Protein AF-X1D5Y4-F1 (afdb_monomer)

Foldseek 3Di:
DVLVVVLCVVCVVDDDLLVVLCVVCVVVVHDSPDQDFADPVLVVCCVVPVVSSVVVSVVCSSVRSSVVVSVVVVVVVVVD

pLDDT: mean 84.21, std 17.1, range [43.28, 97.62]

Organism: NCBI:txid412755

Nearest PDB structures (foldseek):
  6rlu-assembly1_B  TM=2.871E-01  e=4.599E+00  Trypanosoma brucei gambiense

Structure (mmCIF, N/CA/C/O backbone):
data_AF-X1D5Y4-F1
#
_entry.id   AF-X1D5Y4-F1
#
loop_
_atom_site.group_PDB
_atom_site.id
_atom_site.type_symbol
_atom_site.label_atom_id
_atom_site.label_alt_id
_atom_site.label_comp_id
_atom_site.label_asym_id
_atom_site.label_entity_id
_atom_site.label_seq_id
_atom_site.pdbx_PDB_ins_code
_atom_site.Cartn_x
_atom_site.Cartn_y
_atom_site.Cartn_z
_atom_site.occupancy
_atom_site.B_iso_or_equiv
_atom_site.auth_seq_id
_atom_site.auth_comp_id
_atom_site.auth_asym_id
_atom_site.auth_atom_id
_atom_site.pdbx_PDB_model_num
ATOM 1 N N . MET A 1 1 ? 16.662 3.098 1.853 1.00 49.53 1 MET A N 1
ATOM 2 C CA . MET A 1 1 ? 16.940 4.470 1.363 1.00 49.53 1 MET A CA 1
ATOM 3 C C . MET A 1 1 ? 17.317 4.498 -0.121 1.00 49.53 1 MET A C 1
ATOM 5 O O . MET A 1 1 ? 16.888 5.398 -0.823 1.00 49.53 1 MET A O 1
ATOM 9 N N . GLU A 1 2 ? 18.066 3.515 -0.627 1.00 47.53 2 GLU A N 1
ATOM 10 C CA . GLU A 1 2 ? 18.493 3.452 -2.039 1.00 47.53 2 GLU A CA 1
ATOM 11 C C . GLU A 1 2 ? 17.392 2.964 -3.004 1.00 47.53 2 GLU A C 1
ATOM 13 O O . GLU A 1 2 ? 17.249 3.493 -4.102 1.00 47.53 2 GLU A O 1
ATOM 18 N N . LEU A 1 3 ? 16.529 2.054 -2.537 1.00 51.00 3 LEU A N 1
ATOM 19 C CA . LEU A 1 3 ? 15.331 1.584 -3.253 1.00 51.00 3 LEU A CA 1
ATOM 20 C C . LEU A 1 3 ? 14.297 2.700 -3.474 1.00 51.00 3 LEU A C 1
ATOM 22 O O . LEU A 1 3 ? 13.787 2.867 -4.578 1.00 51.00 3 LEU A O 1
ATOM 26 N N . ILE A 1 4 ? 14.073 3.527 -2.448 1.00 52.22 4 ILE A N 1
ATOM 27 C CA . ILE A 1 4 ? 13.191 4.701 -2.520 1.00 52.22 4 ILE A CA 1
ATOM 28 C C . ILE A 1 4 ? 13.716 5.685 -3.571 1.00 52.22 4 ILE A C 1
ATOM 30 O O . ILE A 1 4 ? 12.950 6.091 -4.431 1.00 52.22 4 ILE A O 1
ATOM 34 N N . LYS A 1 5 ? 15.029 5.964 -3.600 1.00 54.12 5 LYS A N 1
ATOM 35 C CA . LYS A 1 5 ? 15.646 6.861 -4.597 1.00 54.12 5 LYS A CA 1
ATOM 36 C C . LYS A 1 5 ? 15.511 6.367 -6.040 1.00 54.12 5 LYS A C 1
ATOM 38 O O . LYS A 1 5 ? 15.434 7.178 -6.962 1.00 54.12 5 LYS A O 1
ATOM 43 N N . LYS A 1 6 ? 15.510 5.048 -6.262 1.00 53.84 6 LYS A N 1
ATOM 44 C CA . LYS A 1 6 ? 15.386 4.453 -7.603 1.00 53.84 6 LYS A CA 1
ATOM 45 C C . LYS A 1 6 ? 13.930 4.470 -8.081 1.00 53.84 6 LYS A C 1
ATOM 47 O O . LYS A 1 6 ? 13.681 4.892 -9.206 1.00 53.84 6 LYS A O 1
ATOM 52 N N . ALA A 1 7 ? 12.980 4.123 -7.212 1.00 52.06 7 ALA A N 1
ATOM 53 C CA . ALA A 1 7 ? 11.549 4.276 -7.479 1.00 52.06 7 ALA A CA 1
ATOM 54 C C . ALA A 1 7 ? 11.179 5.750 -7.700 1.00 52.06 7 ALA A C 1
ATOM 56 O O . ALA A 1 7 ? 10.513 6.080 -8.677 1.00 52.06 7 ALA A O 1
ATOM 57 N N . GLU A 1 8 ? 11.700 6.645 -6.860 1.00 54.28 8 GLU A N 1
ATOM 58 C CA . GLU A 1 8 ? 11.640 8.091 -7.040 1.00 54.28 8 GLU A CA 1
ATOM 59 C C . GLU A 1 8 ? 12.182 8.484 -8.413 1.00 54.28 8 GLU A C 1
ATOM 61 O O . GLU A 1 8 ? 11.466 9.134 -9.148 1.00 54.28 8 GLU A O 1
ATOM 66 N N . LYS A 1 9 ? 13.366 8.041 -8.850 1.00 56.84 9 LYS A N 1
ATOM 67 C CA . LYS A 1 9 ? 13.913 8.391 -10.179 1.00 56.84 9 LYS A CA 1
ATOM 68 C C . LYS A 1 9 ? 12.949 8.098 -11.348 1.00 56.84 9 LYS A C 1
ATOM 70 O O . LYS A 1 9 ? 12.904 8.885 -12.292 1.00 56.84 9 LYS A O 1
ATOM 75 N N . TYR A 1 10 ? 12.166 7.018 -11.277 1.00 55.22 10 TYR A N 1
ATOM 76 C CA . TYR A 1 10 ? 11.155 6.662 -12.288 1.00 55.22 10 TYR A CA 1
ATOM 77 C C . TYR A 1 10 ? 9.785 7.336 -12.051 1.00 55.22 10 TYR A C 1
ATOM 79 O O . TYR A 1 10 ? 9.094 7.686 -13.009 1.00 55.22 10 TYR A O 1
ATOM 87 N N . LEU A 1 11 ? 9.409 7.598 -10.794 1.00 54.94 11 LEU A N 1
ATOM 88 C CA . LEU A 1 11 ? 8.184 8.312 -10.391 1.00 54.94 11 LEU A CA 1
ATOM 89 C C . LEU A 1 11 ? 8.300 9.852 -10.514 1.00 54.94 11 LEU A C 1
ATOM 91 O O . LEU A 1 11 ? 7.293 10.538 -10.713 1.00 54.94 11 LEU A O 1
ATOM 95 N N . ILE A 1 12 ? 9.524 10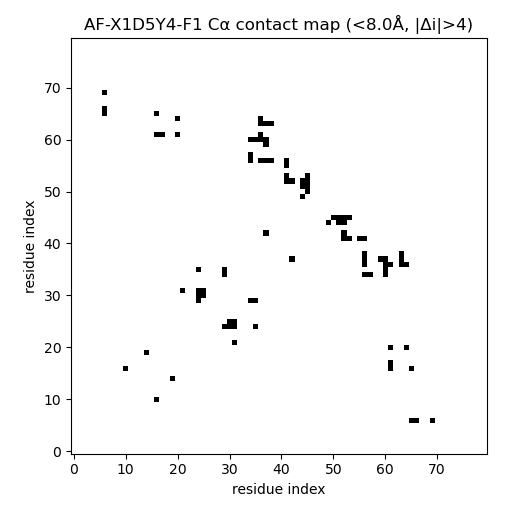.398 -10.469 1.00 50.66 12 ILE A N 1
ATOM 96 C CA . ILE A 1 12 ? 9.899 11.830 -10.457 1.00 50.66 12 ILE A CA 1
ATOM 97 C C . ILE A 1 12 ? 9.595 12.532 -11.785 1.00 50.66 12 ILE A C 1
ATOM 99 O O . ILE A 1 12 ? 9.576 13.761 -11.837 1.00 50.66 12 ILE A O 1
ATOM 103 N N . LYS A 1 13 ? 9.192 11.816 -12.842 1.00 51.84 13 LYS A N 1
ATOM 104 C CA . LYS A 1 13 ? 8.614 12.451 -14.043 1.00 51.84 13 LYS A CA 1
ATOM 105 C C . LYS A 1 13 ? 7.184 12.998 -13.829 1.00 51.84 13 LYS A C 1
ATOM 107 O O . LYS A 1 13 ? 6.411 13.115 -14.777 1.00 51.84 13 LYS A O 1
ATOM 112 N N . GLY A 1 14 ? 6.838 13.361 -12.589 1.00 51.25 14 GLY A N 1
ATOM 113 C CA . GLY A 1 14 ? 5.743 14.277 -12.263 1.00 51.25 14 GLY A CA 1
ATOM 114 C C . GLY A 1 14 ? 4.395 13.647 -11.912 1.00 51.25 14 GLY A C 1
ATOM 115 O O . GLY A 1 14 ? 3.388 14.357 -11.930 1.00 51.25 14 GLY A O 1
ATOM 116 N N . LYS A 1 15 ? 4.316 12.347 -11.589 1.00 59.69 15 LYS A N 1
ATOM 117 C CA . LYS A 1 15 ? 3.042 11.732 -11.170 1.00 59.69 15 LYS A CA 1
ATOM 118 C C . LYS A 1 15 ? 2.977 11.571 -9.651 1.00 59.69 15 LYS A C 1
ATOM 120 O O . LYS A 1 15 ? 3.735 10.813 -9.065 1.00 59.69 15 LYS A O 1
ATOM 125 N N . ASN A 1 16 ? 2.030 12.278 -9.030 1.00 83.88 16 ASN A N 1
ATOM 126 C CA . ASN A 1 16 ? 1.704 12.136 -7.609 1.00 83.88 16 ASN A CA 1
ATOM 127 C C . ASN A 1 16 ? 1.285 10.673 -7.323 1.00 83.88 16 ASN A C 1
ATOM 129 O O . ASN A 1 16 ? 0.298 10.189 -7.888 1.00 83.88 16 ASN A O 1
ATOM 133 N N . LEU A 1 17 ? 2.041 9.992 -6.456 1.00 86.62 17 LEU A N 1
ATOM 134 C CA . LEU A 1 17 ? 1.851 8.589 -6.080 1.00 86.62 17 LEU A CA 1
ATOM 135 C C . LEU A 1 17 ? 0.458 8.329 -5.479 1.00 86.62 17 LEU A C 1
ATOM 137 O O . LEU A 1 17 ? -0.142 7.296 -5.755 1.00 86.62 17 LEU A O 1
ATOM 141 N N . GLU A 1 18 ? -0.124 9.302 -4.776 1.00 89.38 18 GLU A N 1
ATOM 142 C CA . GLU A 1 18 ? -1.498 9.235 -4.262 1.00 89.38 18 GLU A CA 1
ATOM 143 C C . GLU A 1 18 ? -2.522 9.172 -5.397 1.00 89.38 18 GLU A C 1
ATOM 145 O O . GLU A 1 18 ? -3.480 8.403 -5.346 1.00 89.38 18 GLU A O 1
ATOM 150 N N . LYS A 1 19 ? -2.326 9.951 -6.470 1.00 91.31 19 LYS A N 1
ATOM 151 C CA . LYS A 1 19 ? -3.234 9.919 -7.629 1.00 91.31 19 LYS A CA 1
ATOM 152 C C . LYS A 1 19 ? -3.172 8.570 -8.336 1.00 91.31 19 LYS A C 1
ATOM 154 O O . LYS A 1 19 ? -4.201 8.082 -8.804 1.00 91.31 19 LYS A O 1
ATOM 159 N N . LEU A 1 20 ? -1.979 7.982 -8.414 1.00 92.38 20 LEU A N 1
ATOM 160 C CA . LEU A 1 20 ? -1.776 6.645 -8.963 1.00 92.38 20 LEU A CA 1
ATOM 161 C C . LEU A 1 20 ? -2.406 5.575 -8.066 1.00 92.38 20 LEU A C 1
ATOM 163 O O . LEU A 1 20 ? -3.091 4.699 -8.587 1.00 92.38 20 LEU A O 1
ATOM 167 N N . LEU A 1 21 ? -2.271 5.699 -6.743 1.00 93.44 21 LEU A N 1
ATOM 168 C CA . LEU A 1 21 ? -2.923 4.820 -5.775 1.00 93.44 21 LEU A CA 1
ATOM 169 C C . LEU A 1 21 ? -4.443 4.865 -5.952 1.00 93.44 21 LEU A C 1
ATOM 171 O O . LEU A 1 21 ? -5.081 3.830 -6.114 1.00 93.44 21 LEU A O 1
ATOM 175 N N . LEU A 1 22 ? -5.031 6.062 -6.010 1.00 94.69 22 LEU A N 1
ATOM 176 C CA . LEU A 1 22 ? -6.469 6.228 -6.232 1.00 94.69 22 LEU A CA 1
ATOM 177 C C . LEU A 1 22 ? -6.922 5.667 -7.5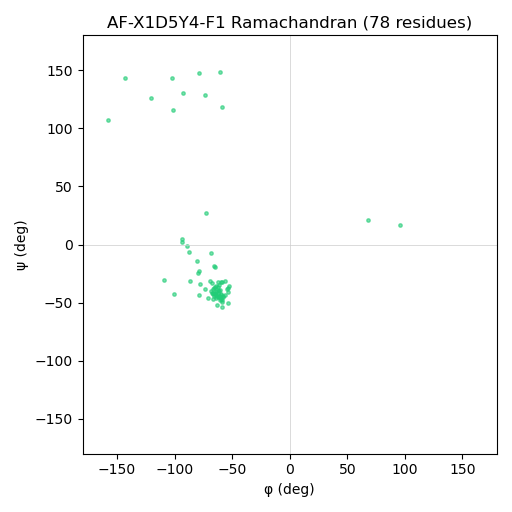87 1.00 94.69 22 LEU A C 1
ATOM 179 O O . LEU A 1 22 ? -7.996 5.075 -7.682 1.00 94.69 22 LEU A O 1
ATOM 183 N N . ALA A 1 23 ? -6.126 5.843 -8.644 1.00 94.62 23 ALA A N 1
ATOM 184 C CA . ALA A 1 23 ? -6.423 5.262 -9.949 1.00 94.62 23 ALA A CA 1
ATOM 185 C C . ALA A 1 23 ? -6.388 3.727 -9.913 1.00 94.62 23 ALA A C 1
ATOM 187 O O . ALA A 1 23 ? -7.288 3.090 -10.457 1.00 94.62 23 ALA A O 1
ATOM 188 N N . GLU A 1 24 ? -5.404 3.140 -9.236 1.00 95.19 24 GLU A N 1
ATOM 189 C CA . GLU A 1 24 ? -5.275 1.692 -9.091 1.00 95.19 24 GLU A CA 1
ATOM 190 C C . GLU A 1 24 ? -6.395 1.101 -8.223 1.00 95.19 24 GLU A C 1
ATOM 192 O O . GLU A 1 24 ? -6.963 0.070 -8.582 1.00 95.19 24 GLU A O 1
ATOM 197 N N . LYS A 1 25 ? -6.785 1.778 -7.135 1.00 97.12 25 LYS A N 1
ATOM 198 C CA . LYS A 1 25 ? -7.938 1.388 -6.306 1.00 97.12 25 LYS A CA 1
ATOM 199 C C . LYS A 1 25 ? -9.224 1.385 -7.127 1.00 97.12 25 LYS A C 1
ATOM 201 O O . LYS A 1 25 ? -9.921 0.373 -7.158 1.00 97.12 25 LYS A O 1
ATOM 206 N N . ARG A 1 26 ? -9.466 2.446 -7.910 1.00 97.19 26 ARG A N 1
ATOM 207 C CA . ARG A 1 26 ? -10.594 2.500 -8.859 1.00 97.19 26 ARG A CA 1
ATOM 208 C C . ARG A 1 26 ? -10.550 1.368 -9.882 1.00 97.19 26 ARG A C 1
ATOM 210 O O . ARG A 1 26 ? -11.571 0.732 -10.111 1.00 97.19 26 ARG A O 1
ATOM 217 N N . ARG A 1 27 ? -9.382 1.079 -10.464 1.00 96.94 27 ARG A N 1
ATOM 218 C CA . ARG A 1 27 ? -9.204 -0.025 -11.424 1.00 96.94 27 ARG A CA 1
ATOM 219 C C . ARG A 1 27 ? -9.562 -1.386 -10.814 1.00 96.94 27 ARG A C 1
ATOM 221 O O . ARG A 1 27 ? -10.039 -2.260 -11.529 1.00 96.94 27 ARG A O 1
ATOM 228 N N . ARG A 1 28 ? -9.334 -1.565 -9.510 1.00 96.50 28 ARG A N 1
ATOM 229 C CA . ARG A 1 28 ? -9.638 -2.792 -8.752 1.00 96.50 28 ARG A CA 1
ATOM 230 C C . ARG A 1 28 ? -11.049 -2.822 -8.154 1.00 96.50 28 ARG A C 1
ATOM 232 O O . ARG A 1 28 ? -11.390 -3.802 -7.503 1.00 96.50 28 ARG A O 1
ATOM 239 N N . GLY A 1 29 ? -11.851 -1.771 -8.334 1.00 97.62 29 GLY A N 1
ATOM 240 C CA . GLY A 1 29 ? -13.166 -1.653 -7.695 1.00 97.62 29 GLY A CA 1
ATOM 241 C C . GLY A 1 29 ? -13.103 -1.472 -6.173 1.00 97.62 29 GLY A C 1
ATOM 242 O O . GLY A 1 29 ? -14.078 -1.755 -5.485 1.00 97.62 29 GLY A O 1
ATOM 243 N N . ILE A 1 30 ? -11.964 -1.022 -5.638 1.00 97.19 30 ILE A N 1
ATOM 244 C CA . ILE A 1 30 ? -11.770 -0.746 -4.211 1.00 97.19 30 ILE A CA 1
ATOM 245 C C . ILE A 1 30 ? -12.091 0.729 -3.951 1.00 97.19 30 ILE A C 1
ATOM 247 O O . ILE A 1 30 ? -11.574 1.615 -4.638 1.00 97.19 30 ILE A O 1
ATOM 251 N N . ASP A 1 31 ? -12.919 0.997 -2.941 1.00 96.12 31 ASP A N 1
ATOM 252 C CA . ASP A 1 31 ? -13.210 2.362 -2.501 1.00 96.12 31 ASP A CA 1
ATOM 253 C C . ASP A 1 31 ? -11.939 3.095 -2.024 1.00 96.12 31 ASP A C 1
ATOM 255 O O . ASP A 1 31 ? -11.014 2.486 -1.475 1.00 96.12 31 ASP A O 1
ATOM 259 N N . LYS A 1 32 ? -11.881 4.419 -2.216 1.00 93.56 32 LYS A N 1
ATOM 260 C CA . LYS A 1 32 ? -10.729 5.244 -1.806 1.00 93.56 32 LYS A CA 1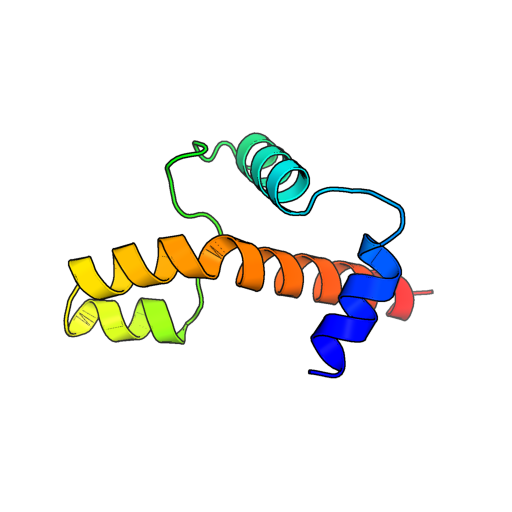
ATOM 261 C C . LYS A 1 32 ? -10.412 5.105 -0.309 1.00 93.56 32 LYS A C 1
ATOM 263 O O . LYS A 1 32 ? -9.237 5.146 0.063 1.00 93.56 32 LYS A O 1
ATOM 268 N N . ASP A 1 33 ? -11.433 4.872 0.510 1.00 94.12 33 ASP A N 1
ATOM 269 C CA . ASP A 1 33 ? -11.375 4.784 1.961 1.00 94.12 33 ASP A CA 1
ATOM 270 C C . ASP A 1 33 ? -11.196 3.336 2.444 1.00 94.12 33 ASP A C 1
ATOM 272 O O 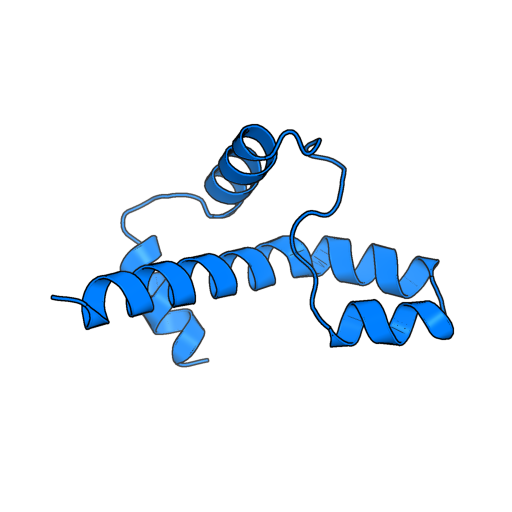. ASP A 1 33 ? -11.103 3.110 3.647 1.00 94.12 33 ASP A O 1
ATOM 276 N N . ASN A 1 34 ? -11.018 2.355 1.553 1.00 95.81 34 ASN A N 1
ATOM 277 C CA . ASN A 1 34 ? -10.669 0.968 1.899 1.00 95.81 34 ASN A CA 1
ATOM 278 C C . ASN A 1 34 ? -9.187 0.691 1.644 1.00 95.81 34 ASN A C 1
ATOM 280 O O . ASN A 1 34 ? -8.627 1.215 0.696 1.00 95.81 34 ASN A O 1
ATOM 284 N N . ILE A 1 35 ? -8.514 -0.098 2.482 1.00 95.88 35 ILE A N 1
ATOM 285 C CA . ILE A 1 35 ? -7.092 -0.431 2.267 1.00 95.88 35 ILE A CA 1
ATOM 286 C C . ILE A 1 35 ? -6.976 -1.422 1.101 1.00 95.88 35 ILE A C 1
ATOM 288 O O . ILE A 1 35 ? -7.650 -2.449 1.099 1.00 95.88 35 ILE A O 1
ATOM 292 N N . CYS A 1 36 ? -6.117 -1.127 0.126 1.0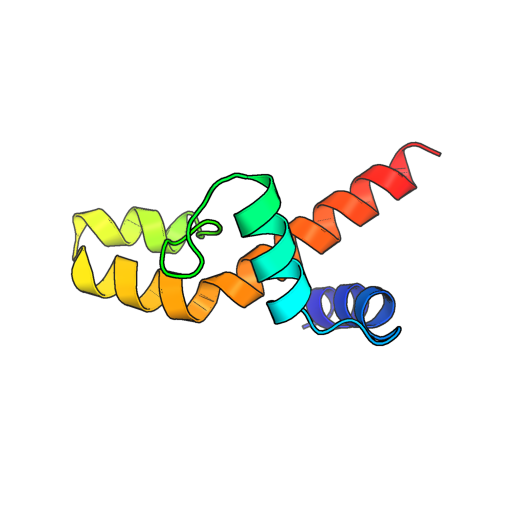0 96.19 36 CYS A N 1
ATOM 293 C CA . CYS A 1 36 ? -5.806 -2.005 -1.004 1.00 96.19 36 CYS A CA 1
ATOM 294 C C . CYS A 1 36 ? -4.388 -2.590 -0.929 1.00 96.19 36 CYS A C 1
ATOM 296 O O . CYS A 1 36 ? -4.159 -3.695 -1.419 1.00 96.19 36 CYS A O 1
ATOM 298 N N . PHE A 1 37 ? -3.439 -1.857 -0.340 1.00 96.12 37 PHE A N 1
ATOM 299 C CA . PHE A 1 37 ? -2.041 -2.273 -0.201 1.00 96.12 37 PHE A CA 1
ATOM 300 C C . PHE A 1 37 ? -1.663 -2.323 1.279 1.00 96.12 37 PHE A C 1
ATOM 302 O O . PHE A 1 37 ? -1.867 -1.357 2.010 1.00 96.12 37 PHE A O 1
ATOM 309 N N . ILE A 1 38 ? -1.138 -3.463 1.727 1.00 95.88 38 ILE A N 1
ATOM 310 C CA . ILE A 1 38 ? -0.811 -3.735 3.131 1.00 95.88 38 ILE A CA 1
ATOM 311 C C . ILE A 1 38 ? 0.472 -4.566 3.219 1.00 95.88 38 ILE A C 1
ATOM 313 O O . ILE A 1 38 ? 0.689 -5.464 2.406 1.00 95.88 38 ILE A O 1
ATOM 317 N N . ALA A 1 39 ? 1.305 -4.308 4.228 1.00 93.75 39 ALA A N 1
ATOM 318 C CA . ALA A 1 39 ? 2.420 -5.193 4.552 1.00 93.75 39 ALA A CA 1
ATOM 319 C C . ALA A 1 39 ? 1.987 -6.426 5.339 1.00 93.75 39 ALA A C 1
ATOM 321 O O . ALA A 1 39 ? 1.165 -6.347 6.253 1.00 93.75 39 ALA A O 1
ATOM 322 N N . ALA A 1 40 ? 2.695 -7.532 5.103 1.00 94.88 40 ALA A N 1
ATOM 323 C CA . ALA A 1 40 ? 2.595 -8.738 5.919 1.00 94.88 40 ALA A CA 1
ATOM 324 C C . ALA A 1 40 ? 2.817 -8.455 7.418 1.00 94.88 40 ALA A C 1
ATOM 326 O O . ALA A 1 40 ? 2.116 -9.011 8.257 1.00 94.88 40 ALA A O 1
ATOM 327 N N . ALA A 1 41 ? 3.730 -7.540 7.764 1.00 93.94 41 ALA A N 1
ATOM 328 C CA . ALA A 1 41 ? 3.977 -7.145 9.152 1.00 93.94 41 ALA A CA 1
ATOM 329 C C . ALA A 1 41 ? 2.775 -6.435 9.805 1.00 93.94 41 ALA A C 1
ATOM 331 O O . ALA A 1 41 ? 2.504 -6.651 10.987 1.00 93.94 41 ALA A O 1
ATOM 332 N N . ASN A 1 42 ? 2.035 -5.615 9.052 1.00 95.00 42 ASN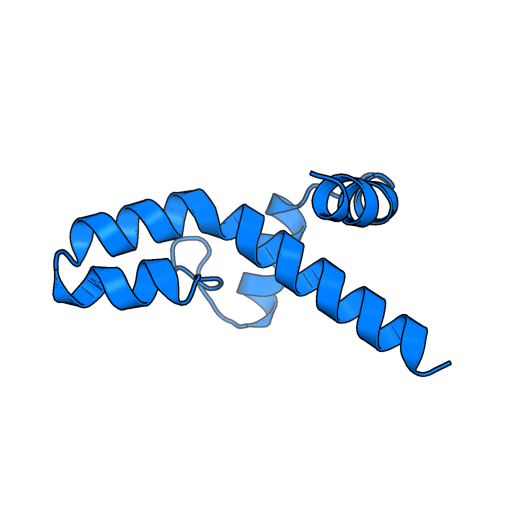 A N 1
ATOM 333 C CA . ASN A 1 42 ? 0.826 -4.963 9.559 1.00 95.00 42 ASN A CA 1
ATOM 334 C C . ASN A 1 42 ? -0.319 -5.974 9.685 1.00 95.00 42 ASN A C 1
ATOM 336 O O . ASN A 1 42 ? -1.036 -5.963 10.682 1.00 95.00 42 ASN A O 1
ATOM 340 N N . LEU A 1 43 ? -0.435 -6.904 8.731 1.00 94.62 43 LEU A N 1
ATOM 341 C CA . LEU A 1 43 ? -1.397 -8.003 8.806 1.00 94.62 43 LEU A CA 1
ATOM 342 C C . LEU A 1 43 ? -1.126 -8.923 10.007 1.00 94.62 43 LEU A C 1
ATOM 344 O O . LEU A 1 43 ? -2.057 -9.302 10.707 1.00 94.62 43 LEU A O 1
ATOM 348 N N . ALA A 1 44 ? 0.136 -9.243 10.300 1.00 95.50 44 ALA A N 1
ATOM 349 C CA . ALA A 1 44 ? 0.500 -10.062 11.456 1.00 95.50 44 ALA A CA 1
ATOM 350 C C . ALA A 1 44 ? 0.102 -9.402 12.790 1.00 95.50 44 ALA A C 1
ATOM 352 O O . ALA A 1 44 ? -0.358 -10.086 13.703 1.00 95.50 44 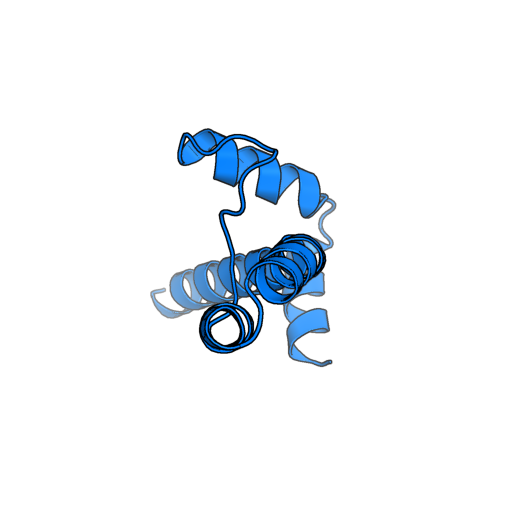ALA A O 1
ATOM 353 N N . GLN A 1 45 ? 0.209 -8.071 12.888 1.00 95.00 45 GLN A N 1
ATOM 354 C CA . GLN A 1 45 ? -0.203 -7.313 14.078 1.00 95.00 45 GLN A CA 1
ATOM 355 C C . GLN A 1 45 ? -1.713 -7.349 14.339 1.00 95.00 45 GLN A C 1
ATOM 357 O O . GLN A 1 45 ? -2.123 -7.085 15.470 1.00 95.00 45 GLN A O 1
ATOM 362 N N . TYR A 1 46 ? -2.534 -7.699 13.343 1.00 94.62 46 TYR A N 1
ATOM 363 C CA . TYR A 1 46 ? -3.987 -7.814 13.497 1.00 94.62 46 TYR A CA 1
ATOM 364 C C . TYR A 1 46 ? -4.374 -8.759 14.642 1.00 94.62 46 TYR A C 1
ATOM 366 O O . TYR A 1 46 ? -5.282 -8.457 15.409 1.00 94.62 46 TYR A O 1
ATOM 374 N N . TRP A 1 47 ? -3.634 -9.860 14.814 1.00 93.94 47 TRP A N 1
ATOM 375 C CA . TRP A 1 47 ? -3.865 -10.835 15.886 1.00 93.94 47 TRP A CA 1
ATOM 376 C C . TRP A 1 47 ? -3.626 -10.287 17.296 1.00 93.94 47 TRP A C 1
ATOM 378 O O . TRP A 1 47 ? -4.093 -10.877 18.266 1.00 93.94 47 TRP A O 1
ATOM 388 N N . TRP A 1 48 ? -2.888 -9.185 17.424 1.00 93.06 48 TRP A N 1
ATOM 389 C CA . TRP A 1 48 ? -2.636 -8.532 18.708 1.00 93.06 48 TRP A CA 1
ATOM 390 C C . TRP A 1 48 ? -3.534 -7.321 18.922 1.00 93.06 48 TRP A C 1
ATOM 392 O O . TRP A 1 48 ? -4.021 -7.107 20.028 1.00 93.06 48 TRP A O 1
ATOM 402 N N . CYS A 1 49 ? -3.724 -6.508 17.883 1.00 97.12 49 CYS A N 1
ATOM 403 C CA . CYS A 1 49 ? -4.610 -5.356 17.918 1.00 97.12 49 CYS A CA 1
ATOM 404 C C . CYS A 1 49 ? -5.029 -4.976 16.495 1.00 97.12 49 CYS A C 1
ATOM 406 O O . CYS A 1 49 ? -4.259 -4.390 15.728 1.00 97.12 49 CYS A O 1
ATOM 408 N N . ASP A 1 50 ? -6.281 -5.273 16.180 1.00 96.25 50 ASP A N 1
ATOM 409 C CA . ASP A 1 50 ? -6.946 -4.983 14.916 1.00 96.25 50 ASP A CA 1
ATOM 410 C C . ASP A 1 50 ? -6.971 -3.481 14.592 1.00 96.25 50 ASP A C 1
ATOM 412 O O . ASP A 1 50 ? -6.562 -3.081 13.502 1.00 96.25 50 ASP A O 1
ATOM 416 N N . ILE A 1 51 ? -7.355 -2.630 15.549 1.00 97.00 51 ILE A N 1
ATOM 417 C CA . ILE A 1 51 ? -7.429 -1.173 15.359 1.00 97.00 51 ILE A CA 1
ATOM 418 C C . ILE A 1 51 ? -6.046 -0.603 15.040 1.00 97.00 51 ILE A C 1
ATOM 42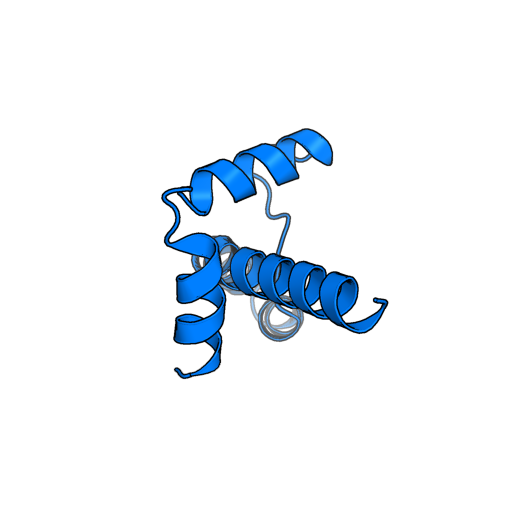0 O O . ILE A 1 51 ? -5.891 0.191 14.110 1.00 97.00 51 ILE A O 1
ATOM 424 N N . LYS A 1 52 ? -5.017 -1.022 15.784 1.00 96.56 52 LYS A N 1
ATOM 425 C CA . LYS A 1 52 ? -3.641 -0.575 15.546 1.00 96.56 52 LYS A CA 1
ATOM 426 C C . LYS A 1 52 ? -3.147 -1.036 14.178 1.00 96.56 52 LYS A C 1
ATOM 428 O O . LYS A 1 52 ? -2.582 -0.228 13.443 1.00 96.56 52 LYS A O 1
ATOM 433 N N . ALA A 1 53 ? -3.380 -2.300 13.827 1.00 97.00 53 ALA A N 1
ATOM 434 C CA . ALA A 1 53 ? -3.015 -2.851 12.527 1.00 97.00 53 ALA A CA 1
ATOM 435 C C . ALA A 1 53 ? -3.706 -2.099 11.379 1.00 97.00 53 ALA A C 1
ATOM 437 O O . ALA A 1 53 ? -3.055 -1.752 10.393 1.00 97.00 53 ALA A O 1
ATOM 438 N N . TYR A 1 54 ? -4.993 -1.777 11.527 1.00 96.38 54 TYR A N 1
ATOM 439 C CA . TYR A 1 54 ? -5.763 -1.008 10.552 1.00 96.38 54 TYR A CA 1
ATOM 440 C C . TYR A 1 54 ? -5.223 0.417 10.377 1.00 96.38 54 TYR A C 1
ATOM 442 O O . TYR A 1 54 ? -4.910 0.823 9.257 1.00 96.38 54 TYR A O 1
ATOM 450 N N . LEU A 1 55 ? -5.051 1.166 11.472 1.00 96.56 55 LEU A N 1
ATOM 451 C CA . LEU A 1 55 ? -4.542 2.543 11.433 1.00 96.56 55 LEU A CA 1
ATOM 452 C C . LEU A 1 55 ? -3.129 2.611 10.852 1.00 96.56 55 LEU A C 1
ATOM 454 O O . LEU A 1 55 ? -2.825 3.498 10.054 1.00 96.56 55 LEU A O 1
ATOM 458 N N . ARG A 1 56 ? -2.278 1.645 11.208 1.00 96.44 56 ARG A N 1
ATOM 459 C CA . ARG A 1 56 ? -0.928 1.549 10.658 1.00 96.44 56 ARG A CA 1
ATOM 460 C C . ARG A 1 56 ? -0.955 1.240 9.162 1.00 96.44 56 ARG A C 1
ATOM 462 O O . ARG A 1 56 ? -0.278 1.903 8.386 1.00 96.44 56 ARG A O 1
ATOM 469 N N . SER A 1 57 ? -1.801 0.302 8.744 1.00 96.69 57 SER A N 1
ATOM 470 C CA . SER A 1 57 ? -1.982 -0.032 7.327 1.00 96.69 57 SER A CA 1
ATOM 471 C C . SER A 1 57 ? -2.498 1.148 6.508 1.00 96.69 57 SER A C 1
ATOM 473 O O . SER A 1 57 ? -2.092 1.307 5.365 1.00 96.69 57 SER A O 1
ATOM 475 N N . LYS A 1 58 ? -3.346 2.004 7.091 1.00 95.25 58 LYS A N 1
ATOM 476 C CA . LYS A 1 58 ? -3.781 3.256 6.461 1.00 95.25 58 LYS A CA 1
ATOM 477 C C . LYS A 1 58 ? -2.640 4.239 6.234 1.00 95.25 58 LYS A C 1
ATOM 479 O O . LYS A 1 58 ? -2.575 4.831 5.163 1.00 95.25 58 LYS A O 1
ATOM 484 N N . GLN A 1 59 ? -1.772 4.420 7.226 1.00 94.31 59 GLN A N 1
ATOM 485 C CA . GLN A 1 59 ? -0.621 5.319 7.111 1.00 94.31 59 GLN A CA 1
ATOM 486 C C . GLN A 1 59 ? 0.394 4.818 6.084 1.00 94.31 59 GLN A C 1
ATOM 488 O O . GLN A 1 59 ? 0.888 5.605 5.281 1.00 94.31 59 GLN A O 1
ATOM 493 N N . ASP A 1 60 ? 0.658 3.513 6.077 1.00 94.69 60 ASP A N 1
ATOM 494 C CA . ASP A 1 60 ? 1.713 2.937 5.246 1.00 94.69 60 ASP A CA 1
ATOM 495 C C . ASP A 1 60 ? 1.240 2.569 3.817 1.00 94.69 60 ASP A C 1
ATOM 497 O O . ASP A 1 60 ? 2.056 2.180 2.982 1.00 94.69 60 ASP A O 1
ATOM 501 N N . GLU A 1 61 ? -0.062 2.669 3.496 1.00 95.75 61 GLU A N 1
ATOM 502 C CA . GLU A 1 61 ? -0.634 2.213 2.208 1.00 95.75 61 GLU A CA 1
ATOM 503 C C . GLU A 1 61 ? 0.096 2.819 0.996 1.00 95.75 61 GLU A C 1
ATOM 505 O O . GLU A 1 61 ? 0.361 2.123 0.013 1.00 95.75 61 GLU A O 1
ATOM 510 N N . ILE A 1 62 ? 0.451 4.107 1.067 1.00 92.44 62 ILE A N 1
ATOM 511 C CA . ILE A 1 62 ? 1.146 4.811 -0.018 1.00 92.44 62 ILE A CA 1
ATOM 512 C C . ILE A 1 62 ? 2.566 4.278 -0.248 1.00 92.44 62 ILE A C 1
ATOM 514 O O . ILE A 1 62 ? 2.992 4.142 -1.396 1.00 92.44 62 ILE A O 1
ATOM 518 N N . GLU A 1 63 ? 3.280 3.936 0.824 1.00 91.06 63 GLU A N 1
ATOM 519 C CA . GLU A 1 63 ? 4.630 3.378 0.757 1.00 91.06 63 GLU A CA 1
ATOM 520 C C . GLU A 1 63 ? 4.592 1.988 0.115 1.00 91.06 63 GLU A C 1
ATOM 522 O O . GLU A 1 63 ? 5.329 1.719 -0.837 1.00 91.06 63 GLU A O 1
ATOM 527 N N . PHE A 1 64 ? 3.665 1.131 0.557 1.00 93.75 64 PHE A N 1
ATOM 528 C CA . PHE A 1 64 ? 3.515 -0.215 0.000 1.00 93.75 64 PHE A CA 1
ATOM 529 C C . PHE A 1 64 ? 3.017 -0.215 -1.443 1.00 93.75 64 PHE A C 1
ATOM 531 O O . PHE A 1 64 ? 3.432 -1.058 -2.239 1.00 93.75 64 PHE A O 1
ATOM 538 N N . PHE A 1 65 ? 2.182 0.751 -1.820 1.00 94.00 65 PHE A N 1
ATOM 539 C CA . PHE A 1 65 ? 1.831 0.954 -3.219 1.00 94.00 65 PHE A CA 1
ATOM 540 C C . PHE A 1 65 ? 3.043 1.365 -4.069 1.00 94.00 65 PHE A C 1
ATOM 542 O O . PHE A 1 65 ? 3.202 0.873 -5.187 1.00 94.00 65 PHE A O 1
ATOM 549 N N . GLY A 1 66 ? 3.915 2.229 -3.541 1.00 90.38 66 GLY A N 1
ATOM 550 C CA . GLY A 1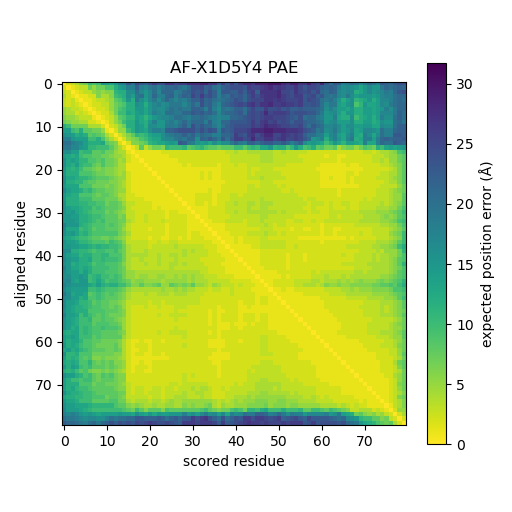 66 ? 5.170 2.602 -4.192 1.00 90.38 66 GLY A CA 1
ATOM 551 C C . GLY A 1 66 ? 6.085 1.402 -4.437 1.00 90.38 66 GLY A C 1
ATOM 552 O O . GLY A 1 66 ? 6.589 1.245 -5.548 1.00 90.38 66 GLY A O 1
ATOM 553 N N . ALA A 1 67 ? 6.235 0.527 -3.439 1.00 89.31 67 ALA A N 1
ATOM 554 C CA . ALA A 1 67 ? 6.992 -0.719 -3.573 1.00 89.31 67 ALA A CA 1
ATOM 555 C C . ALA A 1 67 ? 6.391 -1.640 -4.650 1.00 89.31 67 ALA A C 1
ATOM 557 O O . ALA A 1 67 ? 7.097 -2.058 -5.561 1.00 89.31 67 ALA A O 1
ATOM 558 N N . TYR A 1 68 ? 5.069 -1.853 -4.626 1.00 92.00 68 TYR A N 1
ATOM 559 C CA . TYR A 1 68 ? 4.368 -2.628 -5.657 1.00 92.00 68 TYR A CA 1
ATOM 560 C C . TYR A 1 68 ? 4.595 -2.077 -7.075 1.00 92.00 68 TYR A C 1
ATOM 562 O O . TYR A 1 68 ? 4.802 -2.846 -8.013 1.00 92.00 68 TYR A O 1
ATOM 570 N N . LEU A 1 69 ? 4.537 -0.752 -7.254 1.00 90.25 69 LEU A N 1
ATOM 571 C CA . LEU A 1 69 ? 4.784 -0.137 -8.559 1.00 90.25 69 LEU A CA 1
ATOM 572 C C . LEU A 1 69 ? 6.228 -0.317 -9.015 1.00 90.25 69 LEU A C 1
ATOM 574 O O . LEU A 1 69 ? 6.446 -0.588 -10.194 1.00 90.25 69 LEU A O 1
ATOM 578 N N . TYR A 1 70 ? 7.187 -0.145 -8.105 1.00 85.94 70 TYR A N 1
ATOM 579 C CA . TYR A 1 70 ? 8.599 -0.353 -8.399 1.00 85.94 70 TYR A CA 1
ATOM 580 C C . TYR A 1 70 ? 8.841 -1.782 -8.879 1.00 85.94 70 TYR A C 1
ATOM 582 O O . TYR A 1 70 ? 9.332 -1.958 -9.990 1.00 85.94 70 TYR A O 1
ATOM 590 N N . ASP A 1 71 ? 8.402 -2.775 -8.103 1.00 87.75 71 ASP A N 1
ATOM 591 C CA . ASP A 1 71 ? 8.587 -4.187 -8.441 1.00 87.75 71 ASP A CA 1
ATOM 592 C C . ASP A 1 71 ? 7.958 -4.499 -9.801 1.00 87.75 71 ASP A C 1
ATOM 594 O O . ASP A 1 71 ? 8.591 -5.099 -10.664 1.00 87.75 71 ASP A O 1
ATOM 598 N N . LYS A 1 72 ? 6.735 -4.013 -10.048 1.00 87.94 72 LYS A N 1
ATOM 599 C CA . LYS A 1 72 ? 6.046 -4.222 -11.326 1.00 87.94 72 LYS A CA 1
ATOM 600 C C . LYS A 1 72 ? 6.807 -3.642 -12.523 1.00 87.94 72 LYS A C 1
ATOM 602 O O . LYS A 1 72 ? 6.785 -4.247 -13.590 1.00 87.94 72 LYS A O 1
ATOM 607 N N . ILE A 1 73 ? 7.419 -2.466 -12.373 1.00 86.19 73 ILE A N 1
ATOM 608 C CA . ILE A 1 73 ? 8.226 -1.845 -13.433 1.00 86.19 73 ILE A CA 1
ATOM 609 C C . ILE A 1 73 ? 9.524 -2.627 -13.622 1.00 86.19 73 ILE A C 1
ATOM 611 O O . ILE A 1 73 ? 9.873 -2.931 -14.754 1.00 86.19 73 ILE A O 1
ATOM 615 N N . SER A 1 74 ? 10.206 -2.983 -12.532 1.00 83.44 74 SER A N 1
ATOM 616 C CA . SER A 1 74 ? 11.454 -3.745 -12.595 1.00 83.44 74 SER A CA 1
ATOM 617 C C . SER A 1 74 ? 11.265 -5.101 -13.268 1.00 83.44 74 SER A C 1
ATOM 619 O O . SER A 1 74 ? 12.041 -5.435 -14.152 1.00 83.44 74 SER A O 1
ATOM 621 N N . TYR A 1 75 ? 10.195 -5.831 -12.943 1.00 82.94 75 TYR A N 1
ATOM 622 C CA . TYR A 1 75 ? 9.888 -7.094 -13.618 1.00 82.94 75 TYR A CA 1
ATOM 623 C C . TYR A 1 75 ? 9.572 -6.920 -15.104 1.00 82.94 75 TYR A C 1
ATOM 625 O O . TYR A 1 75 ? 9.942 -7.771 -15.900 1.00 82.94 75 TYR A O 1
ATOM 633 N N . ALA A 1 76 ? 8.911 -5.826 -15.490 1.00 81.62 76 ALA A N 1
ATOM 634 C CA . ALA A 1 76 ? 8.633 -5.557 -16.898 1.00 81.62 76 ALA A CA 1
ATOM 635 C C . ALA A 1 76 ? 9.903 -5.211 -17.696 1.00 81.62 76 ALA A C 1
ATOM 637 O O . ALA A 1 76 ? 9.958 -5.508 -18.880 1.00 81.62 76 ALA A O 1
ATOM 638 N N . GLU A 1 77 ? 10.904 -4.584 -17.066 1.00 78.69 77 GLU A N 1
ATOM 639 C CA . GLU A 1 77 ? 12.197 -4.270 -17.697 1.00 78.69 77 GLU A CA 1
ATOM 640 C C . GLU A 1 77 ? 13.147 -5.483 -17.761 1.00 78.69 77 GLU A C 1
ATOM 642 O O . GLU A 1 77 ? 14.053 -5.488 -18.586 1.00 78.69 77 GLU A O 1
ATOM 647 N N . GLU A 1 78 ? 12.982 -6.493 -16.898 1.00 72.62 78 GLU A N 1
ATOM 648 C CA . GLU A 1 78 ? 13.805 -7.717 -16.894 1.00 72.62 78 GLU A CA 1
ATOM 649 C C . GLU A 1 78 ? 13.385 -8.753 -17.958 1.00 72.62 78 GLU A C 1
ATOM 651 O O . GLU A 1 78 ? 14.141 -9.688 -18.221 1.00 72.62 78 GLU A O 1
ATOM 656 N N . GLU A 1 79 ? 12.202 -8.608 -18.563 1.00 55.75 79 GLU A N 1
ATOM 657 C CA . GLU A 1 79 ? 11.676 -9.512 -19.602 1.00 55.75 79 GLU A CA 1
ATOM 658 C C . GLU A 1 79 ? 11.982 -9.066 -21.056 1.00 55.75 79 GLU A C 1
ATOM 660 O O . GLU A 1 79 ? 11.583 -9.773 -21.984 1.00 55.75 79 GLU A O 1
ATOM 665 N N . ASP A 1 80 ? 12.718 -7.961 -21.261 1.00 43.28 80 ASP A N 1
ATOM 666 C CA . ASP A 1 80 ? 13.202 -7.454 -22.569 1.00 43.28 80 ASP A CA 1
ATOM 667 C C . ASP A 1 80 ? 14.720 -7.677 -22.771 1.00 43.28 80 ASP A C 1
ATOM 669 O O . ASP A 1 80 ? 15.135 -7.953 -23.925 1.00 43.28 80 ASP A O 1
#

Mean predicted aligned error: 7.07 Å

Secondary structure (DSSP, 8-state):
-HHHHHHHHHHTTT--HHHHHHHHHHHTT--TTS-----HHHHHHTTT-HHHHHHHHHHHHHHHHHHHHHHHHHHHHHT-

Solvent-accessible surface area (backbone atoms only — not comparable to full-atom values): 4712 Å² total; per-residue (Å²): 115,68,66,57,54,53,44,40,66,72,43,65,84,73,60,62,65,66,61,51,50,51,50,52,31,54,75,70,72,41,55,90,91,51,88,88,36,71,53,69,71,37,60,60,38,35,84,79,38,50,67,60,20,51,57,50,32,62,71,44,23,66,60,46,44,50,52,54,52,39,53,56,50,53,57,61,63,73,78,115

Radius of gyration: 14.01 Å; Cα contacts (8 Å, |Δi|>4): 47; chains: 1; bounding box: 32×25×41 Å

Sequence (80 aa):
MELIKKAEKYLIKGKNLEKLLLAEKRRRGIDKDNICFIAAANLAQYWWCDIKAYLRSKQDEIEFFGAYLYDKISYAEEED